Protein AF-A0A3B9BX53-F1 (afdb_monomer)

Sequence (83 aa):
ITRELEENPGDHKVLNFSQFLVMLALIREKLQQHQIPFQYFDGSYTAIQREQAINEFQNNQACRVFLISLKAGGMGLNLTAAD

Foldseek 3Di:
DVVVCVVDVDQAADEAEDQDVVVLVVVVVVCVVVVQAEAEDELPDDPVRLVVRLCCRQPPSSHRYYYYHCVNPPPPPPNVRHD

Mean predicted aligned error: 6.22 Å

Solvent-accessible surface area (backbone atoms only — not comparable to full-atom values): 5006 Å² total; per-residue (Å²): 105,72,66,54,58,67,76,49,83,59,94,67,41,46,79,46,77,36,77,46,68,68,58,53,50,54,53,49,52,54,32,57,79,68,71,50,48,63,42,78,46,62,66,82,62,52,74,66,56,46,51,50,46,51,48,44,46,68,72,34,85,71,28,33,35,38,42,37,34,52,73,33,72,80,71,82,76,85,66,93,76,68,111

Nearest PDB structures (foldseek):
  5gn1-assembly4_D  TM=8.814E-01  e=2.808E-04  Saccharomyces cerevisiae S288C
  5gn1-assembly2_B  TM=8.429E-01  e=3.425E-04  Saccharomyces cerevisiae S288C
  9bz0-assembly1_b  TM=8.356E-01  e=3.205E-04  Homo sapiens
  8xvt-assembly1_H  TM=8.255E-01  e=2.845E-03  Homo sapiens
  8xvg-assembly1_H  TM=8.255E-01  e=2.845E-03  Homo sapiens

pLDDT: mean 81.49, std 14.9, range [44.03, 96.69]

Radius of gyration: 12.3 Å; Cα contacts (8 Å, |Δi|>4): 99; chains: 1; bounding box: 32×24×27 Å

Structure (mmCIF, N/CA/C/O backbone):
data_AF-A0A3B9BX53-F1
#
_entry.id   AF-A0A3B9BX53-F1
#
loop_
_atom_site.group_PDB
_atom_site.id
_atom_site.type_symbol
_atom_site.label_atom_id
_atom_site.label_alt_id
_atom_site.label_comp_id
_atom_site.label_asym_id
_atom_site.label_entity_id
_atom_site.label_seq_id
_atom_site.pdbx_PDB_ins_code
_atom_site.Cartn_x
_atom_site.Cartn_y
_atom_site.Cartn_z
_atom_site.occupancy
_atom_site.B_iso_or_equiv
_atom_site.auth_seq_id
_atom_site.auth_comp_id
_atom_site.auth_asym_id
_atom_site.auth_atom_id
_atom_site.pdbx_PDB_model_num
ATOM 1 N N . ILE A 1 1 ? -9.306 -12.669 -1.751 1.00 62.12 1 ILE A N 1
ATOM 2 C CA . ILE A 1 1 ? -9.108 -11.272 -1.290 1.00 62.12 1 ILE A CA 1
ATOM 3 C C . ILE A 1 1 ? -10.449 -10.638 -0.954 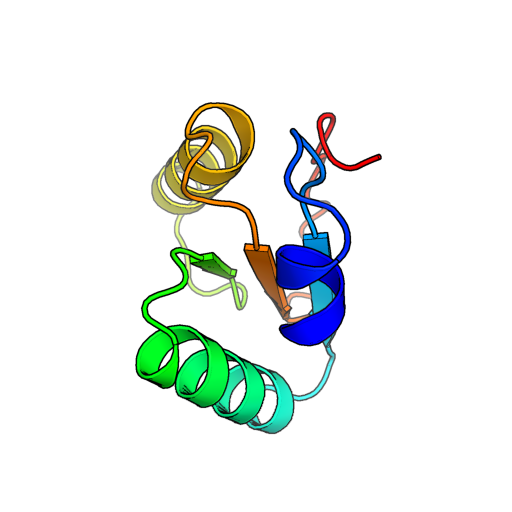1.00 62.12 1 ILE A C 1
ATOM 5 O O . ILE A 1 1 ? -10.716 -10.515 0.222 1.00 62.12 1 ILE A O 1
ATOM 9 N N . THR A 1 2 ? -11.325 -10.320 -1.916 1.00 65.38 2 THR A N 1
ATOM 10 C CA . THR A 1 2 ? -12.627 -9.683 -1.608 1.00 65.38 2 THR A CA 1
ATOM 11 C C . THR A 1 2 ? -13.472 -10.505 -0.629 1.00 65.38 2 THR A C 1
ATOM 13 O O . THR A 1 2 ? -13.847 -9.999 0.416 1.00 65.38 2 THR A O 1
ATOM 16 N N . ARG A 1 3 ? -13.618 -11.810 -0.896 1.00 67.62 3 ARG A N 1
ATOM 17 C CA . ARG A 1 3 ? -14.319 -12.753 -0.014 1.00 67.62 3 ARG A CA 1
ATOM 18 C C . ARG A 1 3 ? -13.735 -12.828 1.406 1.00 67.62 3 ARG A C 1
ATOM 20 O O . ARG A 1 3 ? -14.482 -12.905 2.362 1.00 67.62 3 ARG A O 1
ATOM 27 N N . GLU A 1 4 ? -1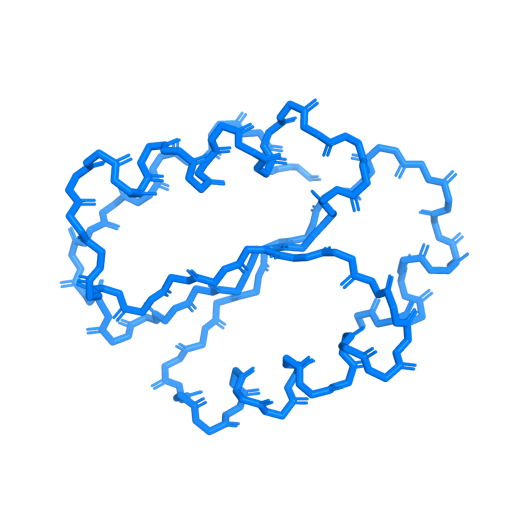2.412 -12.735 1.540 1.00 67.50 4 GLU A N 1
ATOM 28 C CA . GLU A 1 4 ? -11.731 -12.746 2.847 1.00 67.50 4 GLU A CA 1
ATOM 29 C C . GLU A 1 4 ? -12.075 -11.493 3.669 1.00 67.50 4 GLU A C 1
ATOM 31 O O . GLU A 1 4 ? -12.297 -11.563 4.871 1.00 67.50 4 GLU A O 1
ATOM 36 N N . LEU A 1 5 ? -12.168 -10.335 3.007 1.00 63.72 5 LEU A N 1
ATOM 37 C CA . LEU A 1 5 ? -12.527 -9.071 3.655 1.00 63.72 5 LEU A CA 1
ATOM 38 C C . LEU A 1 5 ? -14.003 -9.023 4.073 1.00 63.72 5 LEU A C 1
ATOM 40 O O . LEU A 1 5 ? -14.332 -8.327 5.035 1.00 63.72 5 LEU A O 1
ATOM 44 N N . GLU A 1 6 ? -14.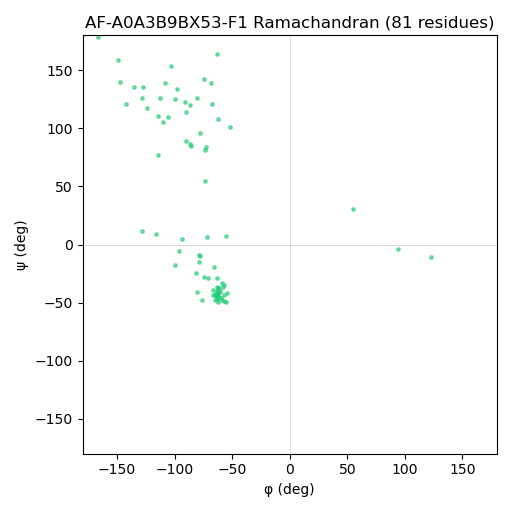860 -9.747 3.350 1.00 67.50 6 GLU A N 1
ATOM 45 C CA . GLU A 1 6 ? -16.295 -9.896 3.617 1.00 67.50 6 GLU A CA 1
ATOM 46 C C . GLU A 1 6 ? -16.580 -10.930 4.719 1.00 67.50 6 GLU A C 1
ATOM 48 O O . GLU A 1 6 ? -17.436 -10.693 5.567 1.00 67.50 6 GLU A O 1
ATOM 53 N N . GLU A 1 7 ? -15.865 -12.061 4.722 1.00 65.25 7 GLU A N 1
ATOM 54 C CA . GLU A 1 7 ? -16.064 -13.172 5.667 1.00 65.25 7 GLU A CA 1
ATOM 55 C C . GLU A 1 7 ? -15.388 -12.929 7.027 1.00 65.25 7 GLU A C 1
ATOM 57 O O . GLU A 1 7 ? -15.867 -13.442 8.037 1.00 65.25 7 GLU A O 1
ATOM 62 N N . ASN A 1 8 ? -14.349 -12.085 7.080 1.00 61.75 8 ASN A N 1
ATOM 63 C CA . ASN A 1 8 ? -13.722 -11.608 8.316 1.00 61.75 8 ASN A CA 1
ATOM 64 C C . ASN A 1 8 ? -13.921 -10.087 8.494 1.00 61.75 8 ASN A C 1
ATOM 66 O O . ASN A 1 8 ? -12.992 -9.294 8.269 1.00 61.75 8 ASN A O 1
ATOM 70 N N . PRO A 1 9 ? -15.125 -9.642 8.907 1.00 54.81 9 PRO A N 1
ATOM 71 C CA . PRO A 1 9 ? -15.375 -8.260 9.297 1.00 54.81 9 PRO A CA 1
ATOM 72 C C . PRO A 1 9 ? -14.713 -7.976 10.662 1.00 54.81 9 PRO A C 1
ATOM 74 O O . PRO A 1 9 ? -15.335 -8.075 11.714 1.00 54.81 9 PRO A O 1
ATOM 77 N N . GLY A 1 10 ? -13.418 -7.653 10.642 1.00 62.19 10 GLY A N 1
ATOM 78 C CA . GLY A 1 10 ? -12.589 -7.292 11.801 1.00 62.19 10 GLY A CA 1
ATOM 79 C C . GLY A 1 10 ? -11.255 -6.671 11.360 1.00 62.19 10 GLY A C 1
ATOM 80 O O . GLY A 1 10 ? -11.009 -6.583 10.158 1.00 62.19 10 GLY A O 1
ATOM 81 N N . ASP A 1 11 ? -10.396 -6.266 12.307 1.00 66.19 11 ASP A N 1
ATOM 82 C CA . ASP A 1 11 ? -9.098 -5.555 12.133 1.00 66.19 11 ASP A CA 1
ATOM 83 C C . ASP A 1 11 ? -8.057 -6.243 11.215 1.00 66.19 11 ASP A C 1
ATOM 85 O O . ASP A 1 11 ? -6.918 -5.792 11.100 1.00 66.19 11 ASP A O 1
ATOM 89 N N . HIS A 1 12 ? -8.424 -7.323 10.526 1.00 79.12 12 HIS A N 1
ATOM 90 C CA . HIS A 1 12 ? -7.536 -8.053 9.639 1.00 79.12 12 HIS A CA 1
ATOM 91 C C . HIS A 1 12 ? -7.162 -7.205 8.418 1.00 79.12 12 HIS A C 1
ATOM 93 O O . HIS A 1 12 ? -8.032 -6.767 7.644 1.00 79.12 12 HIS A O 1
ATOM 99 N N . LYS A 1 13 ? -5.855 -6.979 8.268 1.00 86.44 13 LYS A N 1
ATOM 100 C CA . LYS A 1 13 ? -5.234 -6.231 7.177 1.00 86.4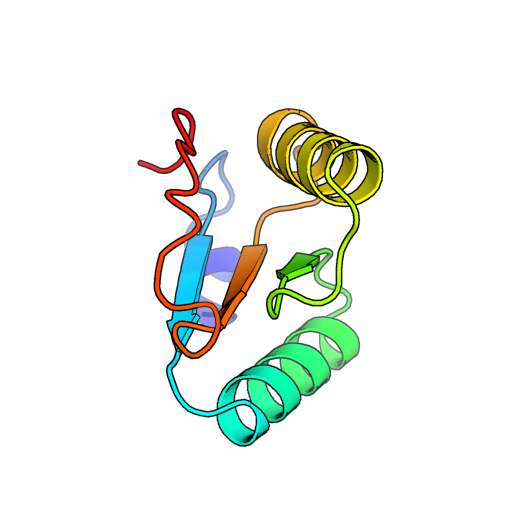4 13 LYS A CA 1
ATOM 101 C C . LYS A 1 13 ? -4.485 -7.194 6.259 1.00 86.44 13 LYS A C 1
ATOM 103 O O . LYS A 1 13 ? -3.793 -8.094 6.712 1.00 86.44 13 LYS A O 1
ATOM 108 N N . VAL A 1 14 ? -4.583 -6.976 4.952 1.00 89.75 14 VAL A N 1
ATOM 109 C CA . VAL A 1 14 ? -4.039 -7.872 3.926 1.00 89.75 14 VAL A CA 1
ATOM 110 C C . VAL A 1 14 ? -2.889 -7.202 3.183 1.00 89.75 14 VAL A C 1
ATOM 112 O O . VAL A 1 14 ? -3.058 -6.138 2.583 1.00 89.75 14 VAL A O 1
ATOM 115 N N . LEU A 1 15 ? -1.736 -7.870 3.137 1.00 89.50 15 LEU A N 1
ATOM 116 C CA . LEU A 1 15 ? -0.628 -7.518 2.246 1.00 89.50 15 LEU A CA 1
ATOM 117 C C . LEU A 1 15 ? -0.629 -8.431 1.018 1.00 89.50 15 LEU A C 1
ATOM 119 O O . LEU A 1 15 ? -0.588 -9.654 1.141 1.00 89.50 15 LEU A O 1
ATOM 123 N N . ASN A 1 16 ? -0.646 -7.850 -0.180 1.00 90.69 16 ASN A N 1
ATOM 124 C CA . ASN A 1 16 ? -0.535 -8.599 -1.427 1.00 90.69 16 ASN A CA 1
ATOM 125 C C . ASN A 1 16 ? 0.759 -8.238 -2.153 1.00 90.69 16 ASN A C 1
ATOM 127 O O . ASN A 1 16 ? 0.899 -7.135 -2.678 1.00 90.69 16 ASN A O 1
ATOM 131 N N . PHE A 1 17 ? 1.687 -9.188 -2.209 1.00 88.12 17 PHE A N 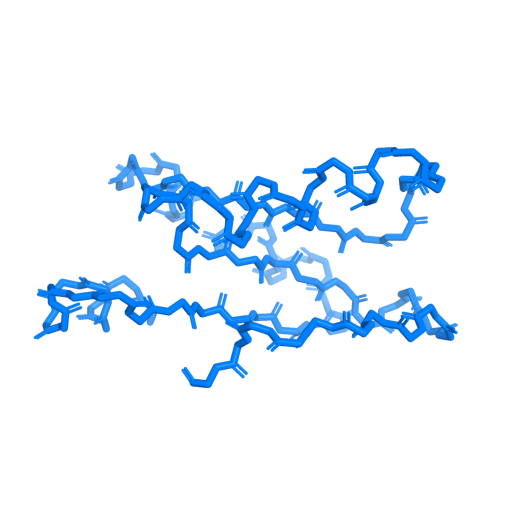1
ATOM 132 C CA . PHE A 1 17 ? 2.953 -9.039 -2.915 1.00 88.12 17 PHE A CA 1
ATOM 133 C C . PHE A 1 17 ? 2.876 -9.688 -4.298 1.00 88.12 17 PHE A C 1
ATOM 135 O O . PHE A 1 17 ? 2.430 -10.828 -4.429 1.00 88.12 17 PHE A O 1
ATOM 142 N N . SER A 1 18 ? 3.354 -9.002 -5.339 1.00 89.69 18 SER A N 1
ATOM 143 C CA . SER A 1 18 ? 3.441 -9.589 -6.680 1.00 89.69 18 SER A CA 1
ATOM 144 C C . SER A 1 18 ? 4.627 -9.066 -7.479 1.00 89.69 18 SER A C 1
ATOM 146 O O . SER A 1 18 ? 4.920 -7.877 -7.484 1.00 89.69 18 SER A O 1
ATOM 148 N N . GLN A 1 19 ? 5.297 -9.948 -8.221 1.00 87.69 19 GLN A N 1
ATOM 149 C CA . GLN A 1 19 ? 6.314 -9.558 -9.211 1.00 87.69 19 GLN A CA 1
ATOM 150 C C . GLN A 1 19 ? 5.685 -9.050 -10.525 1.00 87.69 19 GLN A C 1
ATOM 152 O O . GLN A 1 19 ? 6.379 -8.507 -11.390 1.00 87.69 19 GLN A O 1
ATOM 157 N N . PHE A 1 20 ? 4.366 -9.201 -10.686 1.00 90.12 20 PHE A N 1
ATOM 158 C CA . PHE A 1 20 ? 3.642 -8.869 -11.907 1.00 90.12 20 PHE A CA 1
ATOM 159 C C . PHE A 1 20 ? 2.748 -7.645 -11.691 1.00 90.12 20 PHE A C 1
ATOM 161 O O . PHE A 1 20 ? 1.672 -7.744 -11.105 1.00 90.12 20 PHE A O 1
ATOM 168 N N . LEU A 1 21 ? 3.155 -6.493 -12.238 1.00 89.88 21 LEU A N 1
ATOM 169 C CA . LEU A 1 21 ? 2.364 -5.253 -12.168 1.00 89.88 21 LEU A CA 1
ATOM 170 C C . LEU A 1 21 ? 0.960 -5.416 -12.764 1.00 89.88 21 LEU A C 1
ATOM 172 O O . LEU A 1 21 ? 0.003 -4.856 -12.242 1.00 89.88 21 LEU A O 1
ATOM 176 N N . VAL A 1 22 ? 0.824 -6.231 -13.816 1.00 92.88 22 VAL A N 1
ATOM 177 C CA . VAL A 1 22 ? -0.478 -6.542 -14.428 1.00 92.88 22 VAL A CA 1
ATOM 178 C C . VAL A 1 22 ? -1.413 -7.215 -13.420 1.00 92.88 22 VAL A C 1
ATOM 180 O O . VAL A 1 22 ? -2.587 -6.869 -13.356 1.00 92.88 22 VAL A O 1
ATOM 183 N N . MET A 1 23 ? -0.901 -8.116 -12.576 1.00 92.56 23 MET A N 1
ATOM 184 C CA . MET A 1 23 ? -1.717 -8.753 -11.541 1.00 92.56 23 MET A CA 1
ATOM 185 C C . MET A 1 23 ? -2.170 -7.739 -10.486 1.00 92.56 23 MET A C 1
ATOM 187 O O . MET A 1 23 ? -3.341 -7.723 -10.113 1.00 92.56 23 MET A O 1
ATOM 191 N N . LEU A 1 24 ? -1.273 -6.851 -10.043 1.00 93.31 24 LEU A N 1
ATOM 192 C CA . LEU A 1 24 ? -1.639 -5.779 -9.110 1.00 93.31 24 LEU A CA 1
ATOM 193 C C . LEU A 1 24 ? -2.690 -4.839 -9.712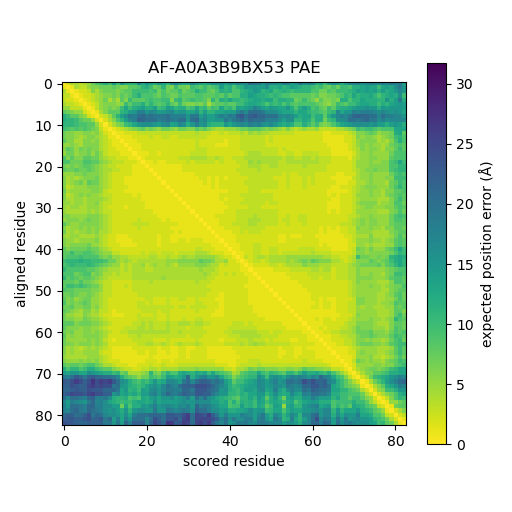 1.00 93.31 24 LEU A C 1
ATOM 195 O O . LEU A 1 24 ? -3.597 -4.417 -9.002 1.00 93.31 24 LEU A O 1
ATOM 199 N N . ALA A 1 25 ? -2.608 -4.548 -11.013 1.00 94.12 25 ALA A N 1
ATOM 200 C CA . ALA A 1 25 ? -3.597 -3.732 -11.709 1.00 94.12 25 ALA A CA 1
ATOM 201 C C . ALA A 1 25 ? -4.989 -4.387 -11.722 1.00 94.12 25 ALA A C 1
ATOM 203 O O . ALA A 1 25 ? -5.970 -3.704 -11.433 1.00 94.12 25 ALA A O 1
ATOM 204 N N . LEU A 1 26 ? -5.072 -5.698 -11.975 1.00 96.38 26 LEU A N 1
ATOM 205 C CA . LEU A 1 26 ? -6.336 -6.447 -11.934 1.00 96.38 26 LEU A CA 1
ATOM 206 C C . LEU A 1 26 ? -6.941 -6.482 -10.524 1.00 96.38 26 LEU A C 1
ATOM 208 O O . LEU A 1 26 ? -8.141 -6.272 -10.349 1.00 96.38 26 LEU A O 1
ATOM 212 N N . ILE A 1 27 ? -6.113 -6.714 -9.499 1.00 95.12 27 ILE A N 1
ATOM 213 C CA . ILE A 1 27 ? -6.570 -6.692 -8.101 1.00 95.12 27 ILE A CA 1
ATOM 214 C C . ILE A 1 27 ? -7.069 -5.292 -7.738 1.00 95.12 27 ILE A C 1
ATOM 216 O O . ILE A 1 27 ? -8.144 -5.155 -7.159 1.00 95.12 27 ILE A O 1
ATOM 220 N N . ARG A 1 28 ? -6.320 -4.252 -8.115 1.00 95.06 28 ARG A N 1
ATOM 221 C CA . ARG A 1 28 ? -6.691 -2.853 -7.896 1.00 95.06 28 ARG A CA 1
ATOM 222 C C . ARG A 1 28 ? -8.055 -2.525 -8.493 1.00 95.06 28 ARG A C 1
ATOM 224 O O . ARG A 1 28 ? -8.895 -1.967 -7.795 1.00 95.06 28 ARG A O 1
ATOM 231 N N . GLU A 1 29 ? -8.278 -2.891 -9.751 1.00 96.69 29 GLU A N 1
ATOM 232 C CA . GLU A 1 29 ? -9.562 -2.681 -10.422 1.00 96.69 29 GLU A CA 1
ATOM 233 C C . GLU A 1 29 ? -10.700 -3.357 -9.650 1.00 96.69 29 GLU A C 1
ATOM 235 O O . GLU A 1 29 ? -11.742 -2.748 -9.403 1.00 96.69 29 GLU A O 1
ATOM 240 N N . LYS A 1 30 ? -10.480 -4.590 -9.177 1.00 95.38 30 LYS A N 1
ATOM 241 C CA . LYS A 1 30 ? -11.480 -5.305 -8.383 1.00 95.38 30 LYS A CA 1
ATOM 242 C C . LYS A 1 30 ? -11.774 -4.614 -7.050 1.00 95.38 30 LYS A C 1
ATOM 244 O O . LYS A 1 30 ? -12.937 -4.514 -6.675 1.00 95.38 30 LYS A O 1
ATOM 249 N N . LEU A 1 31 ? -10.757 -4.124 -6.344 1.00 94.81 31 LEU A N 1
ATOM 250 C CA . LEU A 1 31 ? -10.943 -3.382 -5.090 1.00 94.81 31 LEU A CA 1
ATOM 251 C C . LEU A 1 31 ? -11.718 -2.079 -5.322 1.00 94.81 31 LEU A C 1
ATOM 253 O O . LEU A 1 31 ? -12.629 -1.772 -4.560 1.00 94.81 31 LEU A O 1
ATOM 257 N N . GLN A 1 32 ? -11.426 -1.364 -6.413 1.00 95.06 32 GLN A N 1
ATOM 258 C CA . GLN A 1 32 ? -12.148 -0.149 -6.800 1.00 95.06 32 GLN A CA 1
ATOM 259 C C . GLN A 1 32 ? -13.623 -0.423 -7.119 1.00 95.06 32 GLN A C 1
ATOM 261 O O . GLN A 1 32 ? -14.489 0.306 -6.643 1.00 95.06 32 GLN A O 1
ATOM 266 N N . GLN A 1 33 ? -13.921 -1.493 -7.866 1.00 96.31 33 GLN A N 1
ATOM 267 C CA . GLN A 1 33 ? -15.299 -1.913 -8.164 1.00 96.31 33 GLN A CA 1
ATOM 268 C C . GLN A 1 33 ? -16.114 -2.201 -6.895 1.00 96.31 33 GLN A C 1
ATOM 270 O O . GLN A 1 33 ? -17.316 -1.959 -6.869 1.00 96.31 33 GLN A O 1
ATOM 275 N N . HIS A 1 34 ? -15.454 -2.708 -5.853 1.00 92.69 34 HIS A N 1
ATOM 276 C CA . HIS A 1 34 ? -16.055 -3.026 -4.555 1.00 92.69 34 HIS A CA 1
ATOM 277 C C . HIS A 1 34 ? -15.948 -1.886 -3.535 1.00 92.69 34 HIS A C 1
ATOM 279 O O . HIS A 1 34 ? -16.342 -2.063 -2.388 1.00 92.69 34 HIS A O 1
ATOM 285 N N . GLN A 1 35 ? -15.425 -0.721 -3.936 1.00 93.38 35 GLN A N 1
ATOM 286 C CA . GLN A 1 35 ? -15.220 0.444 -3.064 1.00 93.38 35 GLN A CA 1
ATOM 287 C C . GLN A 1 35 ? -14.379 0.135 -1.813 1.00 93.38 35 GLN A C 1
ATOM 289 O O . GLN A 1 35 ? -14.546 0.758 -0.767 1.00 93.38 35 GLN A O 1
ATOM 294 N N . ILE A 1 36 ? -13.451 -0.817 -1.921 1.00 91.12 36 ILE A N 1
ATOM 295 C CA . ILE A 1 36 ? -12.560 -1.209 -0.829 1.00 91.12 36 ILE A CA 1
ATOM 296 C C . ILE A 1 36 ? -11.337 -0.285 -0.852 1.00 91.12 36 ILE A C 1
ATOM 298 O O . ILE A 1 36 ? -10.620 -0.289 -1.854 1.00 91.12 36 ILE A O 1
ATOM 302 N N . PRO A 1 37 ? -11.053 0.486 0.214 1.00 92.69 37 PRO A N 1
ATOM 303 C CA . PRO A 1 37 ? -9.855 1.318 0.284 1.00 92.69 37 PRO A CA 1
ATOM 304 C C . PRO A 1 37 ? -8.579 0.475 0.382 1.00 92.69 37 PRO A C 1
ATOM 306 O O . PRO A 1 37 ? -8.517 -0.523 1.107 1.00 92.69 37 PRO A O 1
ATOM 309 N N . PHE A 1 38 ? -7.540 0.890 -0.340 1.00 94.75 38 PHE A N 1
ATOM 310 C CA . PHE A 1 38 ? -6.255 0.197 -0.376 1.00 94.75 38 PHE A CA 1
ATOM 311 C C . PHE A 1 38 ? -5.098 1.169 -0.610 1.00 94.75 38 PHE A C 1
ATOM 313 O O . PHE A 1 38 ? -5.275 2.247 -1.177 1.00 94.75 38 PHE A O 1
ATOM 320 N N . GLN A 1 39 ? -3.895 0.737 -0.239 1.00 94.88 39 GLN A N 1
ATOM 321 C CA . GLN A 1 39 ? -2.636 1.360 -0.635 1.00 94.88 39 GLN A CA 1
ATOM 322 C C . GLN A 1 39 ? -1.947 0.550 -1.728 1.00 94.88 39 GLN A C 1
ATOM 324 O O . GLN A 1 39 ? -2.137 -0.661 -1.851 1.00 94.88 39 GLN A O 1
ATOM 329 N N . TYR A 1 40 ? -1.139 1.225 -2.537 1.00 92.62 40 TYR A N 1
ATOM 330 C CA . TYR A 1 40 ? -0.363 0.616 -3.611 1.00 92.62 40 TYR A CA 1
ATOM 331 C C . TYR A 1 40 ? 1.062 1.157 -3.587 1.00 92.62 40 TYR A C 1
ATOM 333 O O . TYR A 1 40 ? 1.269 2.357 -3.435 1.00 92.62 40 TYR A O 1
ATOM 341 N N . PHE A 1 41 ? 2.040 0.273 -3.742 1.00 89.75 41 PHE A N 1
ATOM 342 C CA . PHE A 1 41 ? 3.447 0.632 -3.821 1.00 89.75 41 PHE A CA 1
ATOM 343 C C . PHE A 1 41 ? 4.159 -0.255 -4.837 1.00 89.75 41 PHE A C 1
ATOM 345 O O . PHE A 1 41 ? 4.221 -1.475 -4.687 1.00 89.75 41 PHE A O 1
ATOM 352 N N . ASP A 1 42 ? 4.747 0.361 -5.858 1.00 87.62 42 ASP A N 1
ATOM 353 C CA . ASP A 1 42 ? 5.531 -0.335 -6.881 1.00 87.62 42 ASP A CA 1
ATOM 354 C C . ASP A 1 42 ? 7.008 0.047 -6.934 1.00 87.62 42 ASP A C 1
ATOM 356 O O . ASP A 1 42 ? 7.727 -0.382 -7.836 1.00 87.62 42 ASP A O 1
ATOM 360 N N . GLY A 1 43 ? 7.464 0.822 -5.950 1.00 83.12 43 GLY A N 1
ATOM 361 C CA . GLY A 1 43 ? 8.820 1.356 -5.893 1.00 83.12 43 GLY A CA 1
ATOM 362 C C . GLY A 1 43 ? 8.976 2.760 -6.473 1.00 83.12 43 GLY A C 1
ATOM 363 O O . GLY A 1 43 ? 10.062 3.318 -6.360 1.00 83.12 43 GLY A O 1
ATOM 364 N N . SER A 1 44 ? 7.923 3.356 -7.045 1.00 84.50 44 SER A N 1
ATOM 365 C CA . SER A 1 44 ? 7.968 4.733 -7.568 1.00 84.50 44 SER A CA 1
ATOM 366 C C . SER A 1 44 ? 7.852 5.829 -6.500 1.00 84.50 44 SER A C 1
ATOM 368 O O . SER A 1 44 ? 8.136 6.992 -6.781 1.00 84.50 44 SER A O 1
ATOM 370 N N . TYR A 1 45 ? 7.430 5.487 -5.279 1.00 84.56 45 TYR A N 1
ATOM 371 C CA . TYR A 1 45 ? 7.185 6.474 -4.226 1.00 84.56 45 TYR A CA 1
ATOM 372 C C . TYR A 1 45 ? 8.495 7.015 -3.652 1.00 84.56 45 TYR A C 1
ATOM 374 O O . TYR A 1 45 ? 9.447 6.274 -3.402 1.00 84.56 45 TYR A O 1
ATOM 382 N N . THR A 1 46 ? 8.501 8.310 -3.343 1.00 86.88 46 THR A N 1
ATOM 383 C CA . THR A 1 46 ? 9.512 8.908 -2.462 1.00 86.88 46 THR A CA 1
ATOM 384 C C . THR A 1 46 ? 9.427 8.314 -1.050 1.00 86.88 46 THR A C 1
ATOM 386 O O . THR A 1 46 ? 8.414 7.724 -0.668 1.00 86.88 46 THR A O 1
ATOM 389 N N . ALA A 1 47 ? 10.471 8.501 -0.234 1.00 83.94 47 ALA A N 1
ATOM 390 C CA . ALA A 1 47 ? 10.475 8.029 1.154 1.00 83.94 47 ALA A CA 1
ATOM 391 C C . ALA A 1 47 ? 9.268 8.550 1.961 1.00 83.94 47 ALA A C 1
ATOM 393 O O . ALA A 1 47 ? 8.622 7.770 2.655 1.00 83.94 47 ALA A O 1
ATOM 394 N N . ILE A 1 48 ? 8.91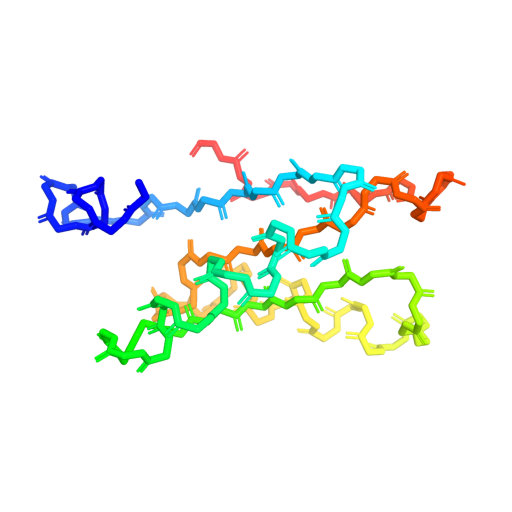9 9.830 1.785 1.00 88.75 48 ILE A N 1
ATOM 395 C CA . ILE A 1 48 ? 7.786 10.479 2.462 1.00 88.75 48 ILE A CA 1
ATOM 396 C C . ILE A 1 48 ? 6.458 9.847 2.028 1.00 88.75 48 ILE A C 1
ATOM 398 O O . ILE A 1 48 ? 5.646 9.472 2.867 1.00 88.75 48 ILE A O 1
ATOM 402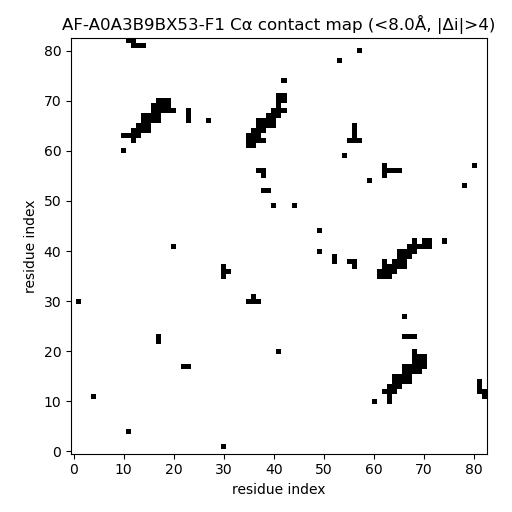 N N . GLN A 1 49 ? 6.247 9.671 0.721 1.00 89.75 49 GLN A N 1
ATOM 403 C CA . GLN A 1 49 ? 5.023 9.049 0.200 1.00 89.75 49 GLN A CA 1
ATOM 404 C C . GLN A 1 49 ? 4.875 7.601 0.672 1.00 89.75 49 GLN A C 1
ATOM 406 O O . GLN A 1 49 ? 3.773 7.149 0.974 1.00 89.75 49 GLN A O 1
ATOM 411 N N . ARG A 1 50 ? 5.989 6.866 0.757 1.00 86.81 50 ARG A N 1
ATOM 412 C CA . ARG A 1 50 ? 6.004 5.505 1.293 1.00 86.81 50 ARG A CA 1
ATOM 413 C C . ARG A 1 50 ? 5.601 5.484 2.766 1.00 86.81 50 ARG A C 1
ATOM 415 O O . ARG A 1 50 ? 4.760 4.673 3.132 1.00 86.81 50 ARG A O 1
ATOM 422 N N . GLU A 1 51 ? 6.160 6.362 3.597 1.00 87.38 51 GLU A N 1
ATOM 423 C CA . GLU A 1 51 ? 5.781 6.469 5.014 1.00 87.38 51 GLU A CA 1
ATOM 424 C C . GLU A 1 51 ? 4.309 6.839 5.196 1.00 87.38 51 GLU A C 1
ATOM 426 O O . GLU A 1 51 ? 3.631 6.236 6.022 1.00 87.38 51 GLU A O 1
ATOM 431 N N . GLN A 1 52 ? 3.792 7.768 4.390 1.00 91.88 52 GLN A N 1
ATOM 432 C CA . GLN A 1 52 ? 2.375 8.134 4.405 1.00 91.88 52 GLN A CA 1
ATOM 433 C C . GLN A 1 52 ? 1.477 6.948 4.042 1.00 91.88 52 GLN A C 1
ATOM 435 O O . GLN A 1 52 ? 0.509 6.690 4.748 1.00 91.88 52 GLN A O 1
ATOM 440 N N . ALA A 1 53 ? 1.815 6.190 2.995 1.00 90.88 53 ALA A N 1
ATOM 441 C CA . ALA A 1 53 ? 1.063 4.996 2.613 1.00 90.88 53 ALA A CA 1
ATOM 442 C C . ALA A 1 53 ? 1.109 3.910 3.700 1.00 90.88 53 ALA A C 1
ATOM 444 O O . ALA A 1 53 ? 0.093 3.283 3.990 1.00 90.88 53 ALA A O 1
ATOM 445 N N . ILE A 1 54 ? 2.265 3.706 4.340 1.00 88.56 54 ILE A N 1
ATOM 446 C CA . ILE A 1 54 ? 2.390 2.787 5.479 1.00 88.56 54 ILE A CA 1
ATOM 447 C C . ILE A 1 54 ? 1.512 3.259 6.640 1.00 88.56 54 ILE A C 1
ATOM 449 O O . ILE A 1 54 ? 0.742 2.464 7.167 1.00 88.56 54 ILE A O 1
ATOM 453 N N . ASN A 1 55 ? 1.591 4.535 7.020 1.00 90.94 55 ASN A N 1
ATOM 454 C CA . ASN A 1 55 ? 0.806 5.098 8.116 1.00 90.94 55 ASN A CA 1
ATOM 455 C C . ASN A 1 55 ? -0.700 4.965 7.849 1.00 90.94 55 ASN A C 1
ATOM 457 O O . ASN A 1 55 ? -1.428 4.486 8.712 1.00 90.94 55 ASN A O 1
ATOM 461 N N . GLU A 1 56 ? -1.140 5.301 6.636 1.00 92.62 56 GLU A N 1
ATOM 462 C CA . GLU A 1 56 ? -2.528 5.150 6.206 1.00 92.62 56 GLU A CA 1
ATOM 463 C C . GLU A 1 56 ? -2.976 3.689 6.317 1.00 92.62 56 GLU A C 1
ATOM 465 O O . GLU A 1 56 ? -3.998 3.393 6.929 1.00 92.62 56 GLU A O 1
ATOM 470 N N . PHE A 1 57 ? -2.176 2.748 5.811 1.00 91.31 57 PHE A N 1
ATOM 471 C CA . PHE A 1 57 ? -2.482 1.327 5.937 1.00 91.31 57 PHE A CA 1
ATOM 472 C C . PHE A 1 57 ? -2.508 0.853 7.393 1.00 91.31 57 PHE A C 1
ATOM 474 O O . PHE A 1 57 ? -3.333 0.013 7.718 1.00 91.31 57 PHE A O 1
ATOM 481 N N . GLN A 1 58 ? -1.644 1.352 8.277 1.00 87.31 58 GLN A N 1
ATOM 482 C CA . GLN A 1 58 ? -1.590 0.920 9.678 1.00 87.31 58 GLN A CA 1
ATOM 483 C C . GLN A 1 58 ? -2.734 1.505 10.509 1.00 87.31 58 GLN A C 1
ATOM 485 O O . GLN A 1 58 ? -3.423 0.769 11.213 1.00 87.31 58 GLN A O 1
ATOM 490 N N . ASN A 1 59 ? -2.970 2.808 10.387 1.00 90.00 59 ASN A N 1
ATOM 491 C CA . ASN A 1 59 ? -3.806 3.565 11.314 1.00 90.00 59 ASN A CA 1
ATOM 492 C C . ASN A 1 59 ? -5.230 3.812 10.799 1.00 90.00 59 ASN A C 1
ATOM 494 O O . ASN A 1 59 ? -6.116 4.105 11.600 1.00 90.00 59 ASN A O 1
ATOM 498 N N . ASN A 1 60 ? -5.491 3.663 9.495 1.00 90.75 60 ASN A N 1
ATOM 499 C CA . ASN A 1 60 ? -6.849 3.733 8.961 1.00 90.75 60 ASN A CA 1
ATOM 500 C C . ASN A 1 60 ? -7.496 2.336 8.948 1.00 90.75 60 ASN A C 1
ATOM 502 O O . ASN A 1 60 ? -7.087 1.447 8.198 1.00 90.75 60 ASN A O 1
ATOM 506 N N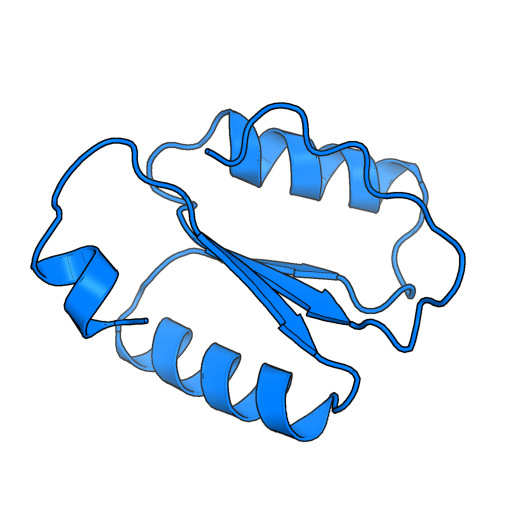 . GLN A 1 61 ? -8.545 2.146 9.752 1.00 88.12 61 GLN A N 1
ATOM 507 C CA . GLN A 1 61 ? -9.327 0.901 9.795 1.00 88.12 61 GLN A CA 1
ATOM 508 C C . GLN A 1 61 ? -10.042 0.590 8.471 1.00 88.12 61 GLN A C 1
ATOM 510 O O . GLN A 1 61 ? -10.241 -0.577 8.142 1.00 88.12 61 GLN A O 1
ATOM 515 N N . ALA A 1 62 ? -10.395 1.608 7.681 1.00 89.81 62 ALA A N 1
ATOM 516 C CA . ALA A 1 62 ? -11.005 1.413 6.369 1.00 89.81 62 ALA A CA 1
ATOM 517 C C . ALA A 1 62 ? -9.985 0.940 5.317 1.00 89.81 62 ALA A C 1
ATOM 519 O O . ALA A 1 62 ? -10.349 0.242 4.370 1.00 89.81 62 ALA A O 1
ATOM 520 N N . CYS A 1 63 ? -8.703 1.284 5.479 1.00 91.62 63 CYS A N 1
ATOM 521 C CA . CYS A 1 63 ? -7.637 0.882 4.566 1.00 91.62 63 CYS A CA 1
ATOM 522 C C . CYS A 1 63 ? -7.086 -0.500 4.938 1.00 91.62 63 CYS A C 1
ATOM 524 O O . CYS A 1 63 ? -6.080 -0.633 5.635 1.00 91.62 63 CYS A O 1
ATOM 526 N N . ARG A 1 64 ? -7.755 -1.548 4.449 1.00 89.56 64 ARG A N 1
ATOM 527 C CA . ARG A 1 64 ? -7.465 -2.940 4.833 1.00 89.56 64 ARG A CA 1
ATOM 528 C C . ARG A 1 64 ? -6.545 -3.690 3.875 1.00 89.56 64 ARG A C 1
ATOM 530 O O . ARG A 1 64 ? -6.171 -4.816 4.180 1.00 89.56 64 ARG A O 1
ATOM 537 N N . VAL A 1 65 ? -6.168 -3.115 2.732 1.00 93.06 65 VAL A N 1
ATOM 538 C CA . VAL A 1 65 ? -5.329 -3.798 1.730 1.00 93.06 65 VAL A CA 1
ATOM 539 C C . VAL A 1 65 ? -4.118 -2.952 1.349 1.00 93.06 65 VAL A C 1
ATOM 541 O O . VAL A 1 65 ? -4.260 -1.765 1.069 1.00 93.06 65 VAL A O 1
ATOM 544 N N . PHE A 1 66 ? -2.939 -3.568 1.262 1.00 93.12 66 PHE A N 1
ATOM 545 C CA . PHE A 1 66 ? -1.745 -2.963 0.669 1.00 93.12 66 PHE A CA 1
ATOM 546 C C . PHE A 1 66 ? -1.214 -3.851 -0.462 1.00 93.12 66 PHE A C 1
ATOM 548 O O . PHE A 1 66 ? -0.818 -4.997 -0.252 1.00 93.12 66 PHE A O 1
ATOM 555 N N . LEU A 1 67 ? -1.212 -3.317 -1.679 1.00 93.69 67 LEU A N 1
ATOM 556 C CA . LEU A 1 67 ? -0.664 -3.936 -2.879 1.00 93.69 67 LEU A CA 1
ATOM 557 C C . LEU A 1 67 ? 0.806 -3.532 -3.063 1.00 93.69 67 LEU A C 1
ATOM 559 O O . LEU A 1 67 ? 1.109 -2.344 -3.159 1.00 93.69 67 LEU A O 1
ATOM 563 N N . ILE A 1 68 ? 1.717 -4.501 -3.139 1.00 90.69 68 ILE A N 1
ATOM 564 C CA . ILE A 1 68 ? 3.166 -4.271 -3.163 1.00 90.69 68 ILE A CA 1
ATOM 565 C C . ILE A 1 68 ? 3.803 -4.997 -4.352 1.00 90.69 68 ILE A C 1
ATOM 567 O O . ILE A 1 68 ? 3.676 -6.213 -4.514 1.00 90.69 68 ILE A O 1
ATOM 571 N N . SER A 1 69 ? 4.547 -4.261 -5.176 1.00 88.56 69 SER A N 1
ATOM 572 C CA . SER A 1 69 ? 5.365 -4.854 -6.235 1.00 88.56 69 SER A CA 1
ATOM 573 C C . SER A 1 69 ? 6.678 -5.395 -5.685 1.00 88.56 69 SER A C 1
ATOM 575 O O . SER A 1 69 ? 7.478 -4.658 -5.117 1.00 88.56 69 SER A O 1
ATOM 577 N N . LEU A 1 70 ? 6.964 -6.665 -5.959 1.00 80.69 70 LEU A N 1
ATOM 578 C CA . LEU A 1 70 ? 8.259 -7.293 -5.687 1.00 80.69 70 LEU A CA 1
ATOM 579 C C . LEU A 1 70 ? 9.328 -6.924 -6.727 1.00 80.69 70 LEU A C 1
ATOM 581 O O . LEU A 1 70 ? 10.505 -7.199 -6.508 1.00 80.69 70 LEU A O 1
ATOM 585 N N . LYS A 1 71 ? 8.953 -6.272 -7.844 1.00 68.62 71 LYS A N 1
ATOM 586 C CA . LYS A 1 71 ? 9.942 -5.653 -8.749 1.00 68.62 71 LYS A CA 1
ATOM 587 C C . LYS A 1 71 ? 10.673 -4.485 -8.092 1.00 68.62 71 LYS A C 1
ATOM 589 O O . LYS A 1 71 ? 11.773 -4.162 -8.529 1.00 68.62 71 LYS A O 1
ATOM 594 N N . ALA A 1 72 ? 10.121 -3.911 -7.021 1.00 62.12 72 ALA A N 1
ATOM 595 C CA . ALA A 1 72 ? 10.854 -3.044 -6.105 1.00 62.12 72 ALA A CA 1
ATOM 596 C C . ALA A 1 72 ? 11.808 -3.889 -5.232 1.00 62.12 72 ALA A C 1
ATOM 598 O O . ALA A 1 72 ? 11.738 -3.886 -4.005 1.00 62.12 72 ALA A O 1
ATOM 599 N N . GLY A 1 73 ? 12.665 -4.687 -5.874 1.00 49.81 73 GLY A N 1
ATOM 600 C CA . GLY A 1 73 ? 13.618 -5.564 -5.210 1.00 49.81 73 GLY A CA 1
ATOM 601 C C . GLY A 1 73 ? 14.599 -4.740 -4.383 1.00 49.81 73 GLY A C 1
ATOM 602 O O . GLY A 1 73 ? 15.447 -4.049 -4.938 1.00 49.81 73 GLY A O 1
ATOM 603 N N . GLY A 1 74 ? 14.467 -4.803 -3.056 1.00 53.97 74 GLY A N 1
ATOM 604 C CA . GLY A 1 74 ? 15.444 -4.261 -2.106 1.00 53.97 74 GLY A CA 1
ATOM 605 C C . GLY A 1 74 ? 14.913 -3.229 -1.110 1.00 53.97 74 GLY A C 1
ATOM 606 O O . GLY A 1 74 ? 15.604 -2.927 -0.141 1.00 53.97 74 GLY A O 1
ATOM 607 N N . MET A 1 75 ? 13.695 -2.707 -1.277 1.00 56.88 75 MET A N 1
ATOM 608 C CA . MET A 1 75 ? 13.104 -1.817 -0.273 1.00 56.88 75 MET A CA 1
ATOM 609 C C . MET A 1 75 ? 12.400 -2.658 0.788 1.00 56.88 75 MET A C 1
ATOM 611 O O . MET A 1 75 ? 11.213 -2.932 0.661 1.00 56.88 75 MET A O 1
ATOM 615 N N . GLY A 1 76 ? 13.135 -3.109 1.807 1.00 54.09 76 GLY A N 1
ATOM 616 C CA . GLY A 1 76 ? 12.550 -3.760 2.978 1.00 54.09 76 GLY A CA 1
ATOM 617 C C . GLY A 1 76 ? 11.433 -2.893 3.561 1.00 54.09 76 GLY A C 1
ATOM 618 O O . GLY A 1 76 ? 11.692 -1.889 4.221 1.00 54.09 76 GLY A O 1
ATOM 619 N N . LEU A 1 77 ? 10.183 -3.242 3.263 1.00 61.97 77 LEU A N 1
ATOM 620 C CA . LEU A 1 77 ? 9.019 -2.642 3.891 1.00 61.97 77 LEU A CA 1
ATOM 621 C C . LEU A 1 77 ? 8.898 -3.293 5.267 1.00 61.97 77 LEU A C 1
ATOM 623 O O . LEU A 1 77 ? 8.357 -4.388 5.392 1.00 61.97 77 LEU A O 1
ATOM 627 N N . ASN A 1 78 ? 9.438 -2.638 6.294 1.00 60.81 78 ASN A N 1
ATOM 628 C CA . ASN A 1 78 ? 9.210 -3.040 7.680 1.00 60.81 78 ASN A CA 1
ATOM 629 C C . ASN A 1 78 ? 7.774 -2.659 8.066 1.00 60.81 78 ASN A C 1
ATOM 631 O O . ASN A 1 78 ? 7.522 -1.603 8.641 1.00 60.81 78 ASN A O 1
ATOM 635 N N . LEU A 1 79 ? 6.825 -3.506 7.672 1.00 59.06 79 LEU A N 1
ATOM 636 C CA . LEU A 1 79 ? 5.412 -3.393 8.012 1.00 59.06 79 LEU A CA 1
ATOM 637 C C . LEU A 1 79 ? 5.170 -4.169 9.307 1.00 59.06 79 LEU A C 1
ATOM 639 O O . LEU A 1 79 ? 4.841 -5.346 9.282 1.00 59.06 79 LEU A O 1
ATOM 643 N N . THR A 1 80 ? 5.327 -3.510 10.450 1.00 54.78 80 THR A N 1
ATOM 644 C CA . THR A 1 80 ? 5.162 -4.117 11.786 1.00 54.78 80 THR A CA 1
ATOM 645 C C . THR A 1 80 ? 3.705 -4.426 12.169 1.00 54.78 80 THR A C 1
ATOM 647 O O . THR A 1 80 ? 3.443 -4.766 13.314 1.00 54.78 80 THR A O 1
ATOM 650 N N . ALA A 1 81 ? 2.751 -4.255 11.249 1.00 49.66 81 ALA A N 1
ATOM 651 C CA . ALA A 1 81 ? 1.313 -4.228 11.541 1.00 49.66 81 ALA A CA 1
ATOM 652 C C . ALA A 1 81 ? 0.474 -5.177 10.672 1.00 49.66 81 ALA A C 1
ATOM 654 O O . ALA A 1 81 ? -0.745 -5.033 10.621 1.00 49.66 81 ALA A O 1
ATOM 655 N N . ALA A 1 82 ? 1.111 -6.076 9.926 1.00 44.03 82 ALA A N 1
ATOM 656 C CA . ALA A 1 82 ? 0.402 -7.109 9.186 1.00 44.03 82 ALA A CA 1
ATOM 657 C C . ALA A 1 82 ? 0.605 -8.441 9.909 1.00 44.03 82 ALA A C 1
ATOM 659 O O . ALA A 1 82 ? 1.724 -8.950 9.914 1.00 44.03 82 ALA A O 1
ATOM 660 N N . ASP A 1 83 ? -0.469 -8.940 10.516 1.00 46.44 83 ASP A N 1
ATOM 661 C CA . ASP A 1 83 ? -0.615 -10.296 11.058 1.00 46.44 83 ASP A CA 1
ATOM 662 C C . ASP A 1 83 ? -1.865 -10.926 10.417 1.00 46.44 83 ASP A C 1
ATOM 664 O O . ASP A 1 83 ? -2.896 -10.211 10.296 1.00 46.44 83 ASP A O 1
#

Secondary structure (DSSP, 8-state):
-HHHHHH--SS--EEEEES-HHHHHHHHHHHHHTT--EEEESS-S-HHHHHHHHHHHHH-TT--EEEEETTSTT-----TT--